Protein AF-A0A9E4EZV9-F1 (afdb_monomer_lite)

Secondary structure (DSSP, 8-state):
-TTS---EEEEEEETTEEEEEEE-HHHHH-GGG-SS--EEEEE-TTTS--EEEEPPP--HHHHHHHHHHHHHHHT---SS-HHHHHHHHHHHHHHHHHHHHTS---GGGG-

Foldseek 3Di:
DVPDPDWDWDWDDDPQWIKIFTDDPCCVPPQPPDPDAGWIWTGRPPRDDIDIDGDDDDDVVVVQVVQVVVCVVVVHDGPCDPVNVQLVVLVVVQVVVCVVVVHHDDSVVRD

Structure (mmCIF, N/CA/C/O backbone):
data_AF-A0A9E4EZV9-F1
#
_entry.id   AF-A0A9E4EZV9-F1
#
loop_
_atom_site.group_PDB
_atom_site.id
_atom_site.type_symbol
_atom_site.label_atom_id
_atom_site.label_alt_id
_atom_site.label_comp_id
_atom_site.label_asym_id
_atom_site.label_entity_id
_atom_site.label_seq_id
_atom_site.pdbx_PDB_ins_code
_atom_site.Cartn_x
_atom_site.Cartn_y
_atom_site.Cartn_z
_atom_site.occupancy
_atom_site.B_iso_or_equiv
_atom_site.auth_seq_id
_atom_site.auth_comp_id
_atom_site.auth_asym_id
_atom_site.auth_atom_id
_atom_site.pdbx_PDB_model_num
ATOM 1 N N . GLY A 1 1 ? -4.877 13.340 5.809 1.00 77.75 1 GLY A N 1
ATOM 2 C CA . GLY A 1 1 ? -6.201 13.895 5.450 1.00 77.75 1 GLY A CA 1
ATOM 3 C C .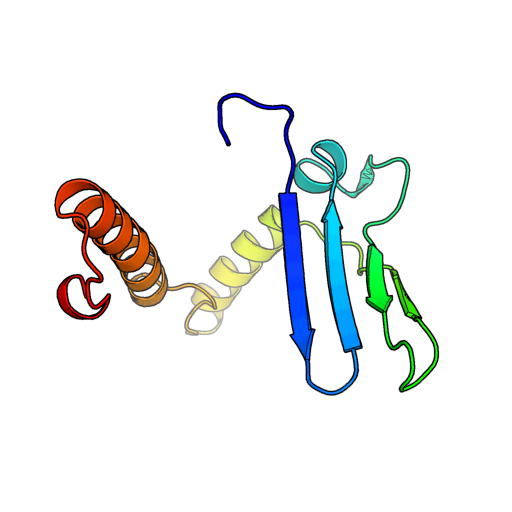 GLY A 1 1 ? -6.021 15.076 4.516 1.00 77.75 1 GLY A C 1
ATOM 4 O O . GLY A 1 1 ? -4.916 15.587 4.430 1.00 77.75 1 GLY A O 1
ATOM 5 N N . TRP A 1 2 ? -7.066 15.524 3.819 1.00 91.56 2 TRP A N 1
ATOM 6 C CA . TRP A 1 2 ? -6.946 16.644 2.864 1.00 91.56 2 TRP A CA 1
ATOM 7 C C . TRP A 1 2 ? -6.706 18.020 3.516 1.00 91.56 2 TRP A C 1
ATOM 9 O O . TRP A 1 2 ? -6.353 18.964 2.821 1.00 91.56 2 TRP A O 1
ATOM 19 N N . ALA A 1 3 ? -6.864 18.137 4.838 1.00 95.06 3 ALA A N 1
ATOM 20 C CA . ALA A 1 3 ? -6.709 19.385 5.593 1.00 95.06 3 ALA A CA 1
ATOM 21 C C . ALA A 1 3 ? -5.393 19.478 6.398 1.00 95.06 3 ALA A C 1
ATOM 23 O O . ALA A 1 3 ? -5.286 20.288 7.315 1.00 95.06 3 ALA A O 1
ATOM 24 N N . CYS A 1 4 ? -4.400 18.634 6.109 1.00 92.25 4 CYS A N 1
ATOM 25 C CA . CYS A 1 4 ? -3.109 18.631 6.800 1.00 92.25 4 CYS A CA 1
ATOM 26 C C . CYS A 1 4 ? -1.950 18.489 5.800 1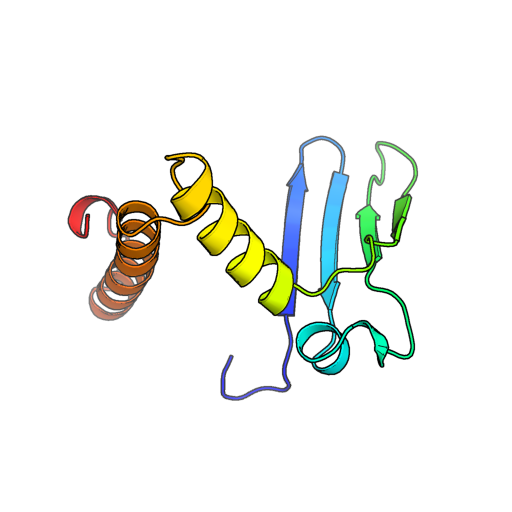.00 92.25 4 CYS A C 1
ATOM 28 O O . CYS A 1 4 ? -2.193 18.114 4.649 1.00 92.25 4 CYS A O 1
ATOM 30 N N . PRO A 1 5 ? -0.694 18.752 6.215 1.00 91.81 5 PRO A N 1
ATOM 31 C CA . PRO A 1 5 ? 0.470 18.439 5.396 1.00 91.81 5 PRO A CA 1
ATOM 32 C C . PRO A 1 5 ? 0.438 16.995 4.890 1.00 91.81 5 PRO A C 1
ATOM 34 O O . PRO A 1 5 ? -0.101 16.096 5.544 1.00 91.81 5 PRO A O 1
ATOM 37 N N . TRP A 1 6 ? 1.004 16.793 3.703 1.00 88.06 6 TRP A N 1
ATOM 38 C CA . TRP A 1 6 ? 1.015 15.492 3.052 1.00 88.06 6 TRP A CA 1
ATOM 39 C C . TRP A 1 6 ? 1.809 14.484 3.889 1.00 88.06 6 TRP A C 1
ATOM 41 O O . TRP A 1 6 ? 2.913 14.772 4.349 1.00 88.06 6 TRP A O 1
ATOM 51 N N . ALA A 1 7 ? 1.239 13.296 4.056 1.00 90.62 7 ALA A N 1
ATOM 52 C CA . ALA A 1 7 ? 1.888 12.166 4.693 1.00 90.62 7 ALA A CA 1
ATOM 53 C C . ALA A 1 7 ? 1.383 10.884 4.035 1.00 90.62 7 ALA A C 1
ATOM 55 O O . ALA A 1 7 ? 0.172 10.706 3.879 1.00 90.62 7 ALA A O 1
ATOM 56 N N . PHE A 1 8 ? 2.304 9.989 3.690 1.00 93.25 8 PHE A N 1
ATOM 57 C CA . PHE A 1 8 ? 1.983 8.621 3.317 1.00 93.25 8 PHE A CA 1
ATOM 58 C C . PHE A 1 8 ? 2.746 7.678 4.225 1.00 93.25 8 PHE A C 1
ATOM 60 O O . PHE A 1 8 ? 3.966 7.790 4.394 1.00 93.25 8 PHE A O 1
ATOM 67 N N . HIS A 1 9 ? 2.011 6.757 4.834 1.00 95.25 9 HIS A N 1
ATOM 68 C CA . HIS A 1 9 ? 2.596 5.884 5.813 1.00 95.25 9 HIS A CA 1
ATOM 69 C C . HIS A 1 9 ? 1.825 4.593 6.040 1.00 95.25 9 HIS A C 1
ATOM 71 O O . HIS A 1 9 ? 0.598 4.590 6.049 1.00 95.25 9 HIS A O 1
ATOM 77 N N . MET A 1 10 ? 2.552 3.514 6.319 1.00 97.00 10 MET A N 1
ATOM 78 C CA . MET A 1 10 ? 1.982 2.225 6.705 1.00 97.00 10 MET A CA 1
ATOM 79 C C . MET A 1 10 ? 2.747 1.659 7.900 1.00 97.00 10 MET A C 1
ATOM 81 O O . MET A 1 10 ? 3.965 1.809 7.993 1.00 97.00 10 MET A O 1
ATOM 85 N N . ASN A 1 11 ? 2.022 1.046 8.832 1.00 97.31 11 ASN A N 1
ATOM 86 C CA . ASN A 1 11 ? 2.589 0.297 9.948 1.00 97.31 11 ASN A CA 1
ATOM 87 C C . ASN A 1 11 ? 2.031 -1.124 9.895 1.00 97.31 11 ASN A C 1
ATOM 89 O O . ASN A 1 11 ? 0.815 -1.289 9.808 1.00 97.31 11 ASN A O 1
ATOM 93 N N . VAL A 1 12 ? 2.894 -2.130 9.988 1.00 97.56 12 VAL A N 1
ATOM 94 C CA . VAL A 1 12 ? 2.486 -3.537 10.067 1.00 97.56 12 VAL A CA 1
ATOM 95 C C . VAL A 1 12 ? 2.943 -4.090 11.407 1.00 97.56 12 VAL A C 1
ATOM 97 O O . VAL A 1 12 ? 4.140 -4.194 11.660 1.00 97.56 12 VAL A O 1
ATOM 100 N N . HIS A 1 13 ? 1.985 -4.429 12.269 1.00 96.25 13 HIS A N 1
ATOM 101 C CA . HIS A 1 13 ? 2.247 -4.984 13.594 1.00 96.25 13 HIS A CA 1
ATOM 102 C C . HIS A 1 13 ? 2.260 -6.512 13.519 1.00 96.25 13 HIS A C 1
ATOM 104 O O . HIS A 1 13 ? 1.225 -7.139 13.293 1.00 96.25 13 HIS A O 1
ATOM 110 N N . GLY A 1 14 ? 3.439 -7.104 13.690 1.00 94.94 14 GLY A N 1
ATOM 111 C CA . GLY A 1 14 ? 3.629 -8.547 13.770 1.00 94.94 14 GLY A CA 1
ATOM 112 C C . GLY A 1 14 ? 3.860 -9.018 15.204 1.00 94.94 14 GLY A C 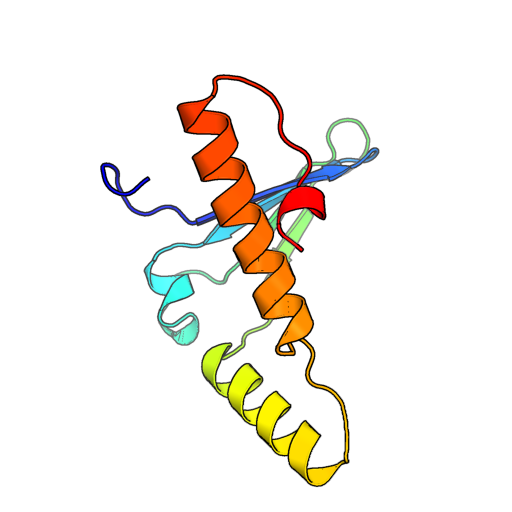1
ATOM 113 O O . GLY A 1 14 ? 4.055 -8.234 16.128 1.00 94.94 14 GLY A O 1
ATOM 114 N N . THR A 1 15 ? 3.906 -10.335 15.394 1.00 94.75 15 THR A N 1
ATOM 115 C CA . THR A 1 15 ? 4.180 -10.950 16.706 1.00 94.75 15 THR A CA 1
ATOM 116 C C . THR A 1 15 ? 5.633 -10.810 17.168 1.00 94.75 15 THR A C 1
ATOM 118 O O . THR A 1 15 ? 5.938 -11.132 18.311 1.00 94.75 15 THR A O 1
ATOM 121 N N . LYS A 1 16 ? 6.536 -10.370 16.282 1.00 94.19 16 LYS A N 1
ATOM 122 C CA . LYS A 1 16 ? 7.987 -10.270 16.523 1.00 94.19 16 LYS A CA 1
ATOM 123 C C . LYS A 1 16 ? 8.570 -8.884 16.229 1.00 94.19 16 LYS A C 1
ATOM 125 O O . LYS A 1 16 ? 9.786 -8.753 16.139 1.00 94.19 16 LYS A O 1
ATOM 130 N N . GLY A 1 17 ? 7.721 -7.888 15.998 1.00 95.31 17 GLY A N 1
ATOM 131 C CA . GLY A 1 17 ? 8.157 -6.540 15.651 1.00 95.31 17 GLY A CA 1
ATOM 132 C C . GLY A 1 17 ? 7.129 -5.764 14.837 1.00 95.31 17 GL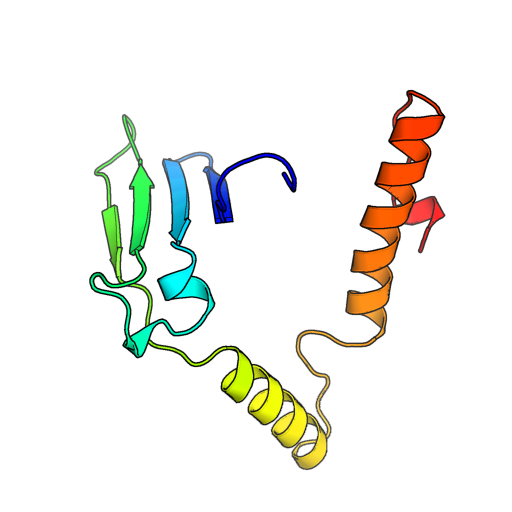Y A C 1
ATOM 133 O O . GLY A 1 17 ? 6.093 -6.304 14.436 1.00 95.31 17 GLY A O 1
ATOM 134 N N . VAL A 1 18 ? 7.438 -4.498 14.581 1.00 97.56 18 VAL A N 1
ATOM 135 C CA . VAL A 1 18 ? 6.600 -3.562 13.833 1.00 97.56 18 VAL A CA 1
ATOM 136 C C . VAL A 1 18 ? 7.382 -3.010 12.649 1.00 97.56 18 VAL A C 1
ATOM 138 O O . VAL A 1 18 ? 8.454 -2.434 12.806 1.00 97.56 18 VAL A O 1
ATOM 141 N N . ALA A 1 19 ? 6.840 -3.177 11.444 1.00 97.69 19 ALA A N 1
ATOM 142 C CA . ALA A 1 19 ? 7.404 -2.581 10.242 1.00 97.69 19 ALA A CA 1
ATOM 143 C C . ALA A 1 19 ? 6.781 -1.201 9.998 1.00 97.69 19 ALA A C 1
ATOM 145 O O . ALA A 1 19 ? 5.560 -1.070 9.892 1.00 97.69 19 ALA A O 1
ATOM 146 N N . HIS A 1 20 ? 7.620 -0.180 9.887 1.00 97.56 20 HIS A N 1
ATOM 147 C CA . HIS A 1 20 ? 7.271 1.208 9.641 1.00 97.56 20 HIS A CA 1
ATOM 148 C C . HIS A 1 20 ? 7.731 1.618 8.243 1.00 97.56 20 HIS A C 1
ATOM 150 O O . HIS A 1 20 ? 8.924 1.762 7.971 1.00 97.56 20 HIS A O 1
ATOM 156 N N . PHE A 1 21 ? 6.760 1.856 7.366 1.00 96.75 21 PHE A N 1
ATOM 157 C CA . PHE A 1 21 ? 6.980 2.419 6.042 1.00 96.75 21 PHE A CA 1
ATOM 158 C C . PHE A 1 21 ? 6.517 3.875 6.023 1.00 96.75 21 PHE A C 1
ATOM 160 O O . PHE A 1 21 ? 5.385 4.194 6.413 1.00 96.75 21 PHE A O 1
ATOM 167 N N . ARG A 1 22 ? 7.405 4.774 5.609 1.00 95.00 22 ARG A N 1
ATOM 168 C CA . ARG A 1 22 ? 7.172 6.217 5.513 1.00 95.00 22 ARG A CA 1
ATOM 169 C C . ARG A 1 22 ? 7.855 6.706 4.247 1.00 95.00 22 ARG A C 1
ATOM 171 O O . ARG A 1 22 ? 9.017 6.389 4.026 1.00 95.00 22 ARG A O 1
ATOM 178 N N . ILE A 1 23 ? 7.149 7.493 3.450 1.00 93.00 23 ILE A N 1
ATOM 179 C CA . ILE A 1 23 ? 7.736 8.175 2.295 1.00 93.00 23 ILE A CA 1
ATOM 180 C C . ILE A 1 23 ? 7.340 9.641 2.320 1.00 93.00 23 ILE A C 1
ATOM 182 O O . ILE A 1 23 ? 6.346 10.005 2.946 1.00 93.00 23 ILE A O 1
ATOM 186 N N . THR A 1 24 ? 8.129 10.474 1.650 1.00 90.94 24 THR A N 1
ATOM 187 C CA . THR A 1 24 ? 7.868 11.895 1.399 1.00 90.94 24 THR A CA 1
ATOM 188 C C . THR A 1 24 ? 7.118 12.095 0.080 1.00 90.94 24 THR A C 1
ATOM 190 O O . THR A 1 24 ? 7.083 11.213 -0.778 1.00 90.94 24 THR A O 1
ATOM 193 N N . GLY A 1 25 ? 6.537 13.283 -0.125 1.00 89.44 25 GLY A N 1
ATOM 194 C CA . GLY A 1 25 ? 5.831 13.588 -1.374 1.00 89.44 25 GLY A CA 1
ATOM 195 C C . GLY A 1 25 ? 6.765 13.576 -2.588 1.00 89.44 25 GLY A C 1
ATOM 196 O O . GLY A 1 25 ? 6.333 13.244 -3.689 1.00 89.44 25 GLY A O 1
ATOM 197 N N . GLN A 1 26 ? 8.050 13.890 -2.379 1.00 89.50 26 GLN A N 1
ATOM 198 C CA . GLN A 1 26 ? 9.086 13.760 -3.402 1.00 89.50 26 GLN A CA 1
ATOM 199 C C . GLN A 1 26 ? 9.338 12.287 -3.741 1.00 89.50 26 GLN A C 1
ATOM 201 O O . GLN A 1 26 ? 9.298 11.937 -4.913 1.00 89.50 26 GLN A O 1
ATOM 206 N N . GLN A 1 27 ? 9.513 11.430 -2.729 1.00 90.62 27 GLN A N 1
ATOM 207 C CA . GLN A 1 27 ? 9.692 9.984 -2.919 1.00 90.62 27 GLN A CA 1
ATOM 208 C C . GLN A 1 27 ? 8.488 9.325 -3.602 1.00 90.62 27 GLN A C 1
ATOM 210 O O . GLN A 1 27 ? 8.674 8.402 -4.378 1.00 90.62 27 GLN A O 1
ATOM 215 N N . TRP A 1 28 ? 7.264 9.806 -3.366 1.00 88.50 28 TRP A N 1
ATOM 216 C CA . TRP A 1 28 ? 6.082 9.323 -4.089 1.00 88.50 28 TRP A CA 1
ATOM 217 C C . TRP A 1 28 ? 6.087 9.718 -5.572 1.00 88.50 28 TRP A C 1
ATOM 219 O O . TRP A 1 28 ? 5.726 8.920 -6.430 1.00 88.50 28 TRP A O 1
ATOM 229 N N . ARG A 1 29 ? 6.442 10.971 -5.880 1.00 88.00 29 ARG A N 1
ATOM 230 C CA . ARG A 1 29 ? 6.352 11.51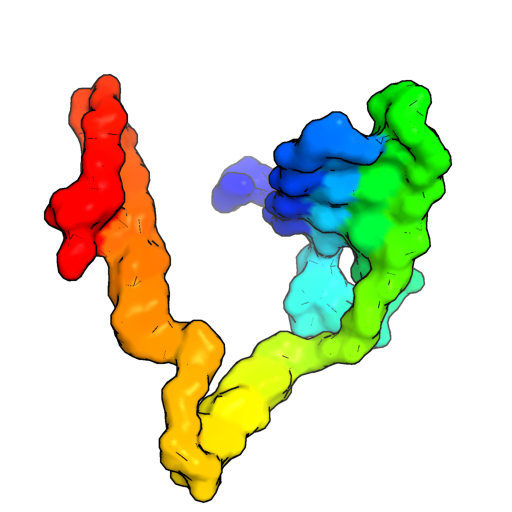5 -7.246 1.00 88.00 29 ARG A CA 1
ATOM 231 C C . ARG A 1 29 ? 7.490 11.056 -8.145 1.00 88.00 29 ARG A C 1
ATOM 233 O O . ARG A 1 29 ? 7.259 10.787 -9.315 1.00 88.00 29 ARG A O 1
ATOM 240 N N . ASP A 1 30 ? 8.707 11.085 -7.618 1.00 88.12 30 ASP A N 1
ATOM 241 C CA . ASP A 1 30 ? 9.927 10.753 -8.344 1.00 88.12 30 ASP A CA 1
ATOM 242 C C . ASP A 1 30 ? 10.998 10.321 -7.325 1.00 88.12 30 ASP A C 1
ATOM 244 O O . ASP A 1 30 ? 11.731 11.178 -6.801 1.00 88.12 30 ASP A O 1
ATOM 248 N N . PRO A 1 31 ? 11.061 9.009 -7.007 1.00 86.56 31 PRO A N 1
ATOM 249 C CA . PRO A 1 31 ? 12.041 8.451 -6.080 1.00 86.56 31 PRO A CA 1
ATOM 250 C C . PRO A 1 31 ? 13.486 8.787 -6.462 1.00 86.56 31 PRO A C 1
ATOM 252 O O . PRO A 1 31 ? 14.299 9.036 -5.577 1.00 86.56 31 PRO A O 1
ATOM 255 N N . SER A 1 32 ? 13.794 8.879 -7.764 1.00 85.06 32 SER A N 1
ATOM 256 C CA . SER A 1 32 ? 15.155 9.132 -8.268 1.00 85.06 32 SER A CA 1
ATOM 257 C C . SER A 1 32 ? 15.694 10.524 -7.913 1.00 85.06 32 SER A C 1
ATOM 259 O O . SER A 1 32 ? 16.901 10.752 -7.903 1.00 85.06 32 SER A O 1
ATOM 261 N N . LYS A 1 33 ? 14.797 11.469 -7.603 1.00 88.38 33 LYS A N 1
ATOM 262 C CA . LYS A 1 33 ? 15.133 12.838 -7.181 1.00 88.38 33 LYS A CA 1
ATOM 263 C C . LYS A 1 33 ? 15.003 13.050 -5.674 1.00 88.38 33 LYS A C 1
ATOM 265 O O . LYS A 1 33 ? 15.125 14.184 -5.205 1.00 88.38 33 LYS A O 1
ATOM 270 N N . ALA A 1 34 ? 14.697 12.005 -4.910 1.00 87.31 34 ALA A N 1
ATOM 271 C CA . ALA A 1 34 ? 14.643 12.114 -3.464 1.00 87.31 34 ALA A CA 1
ATOM 272 C C . ALA A 1 34 ? 16.060 12.299 -2.887 1.00 87.31 34 ALA A C 1
ATOM 274 O O . ALA A 1 34 ? 16.996 11.648 -3.345 1.00 87.31 34 ALA A O 1
ATOM 275 N N . PRO A 1 35 ? 16.240 13.163 -1.871 1.00 88.19 35 PRO A N 1
ATOM 276 C CA . PRO A 1 35 ? 17.542 13.346 -1.226 1.00 88.19 35 PRO A CA 1
ATOM 277 C C . PRO A 1 35 ? 17.986 12.106 -0.437 1.00 88.19 35 PRO A C 1
ATOM 279 O O . PRO A 1 35 ? 19.175 11.923 -0.195 1.00 88.19 35 PRO A O 1
ATOM 282 N N . GLU A 1 36 ? 17.028 11.272 -0.029 1.00 89.69 36 GLU A N 1
ATOM 283 C CA . GLU A 1 36 ? 17.252 10.049 0.731 1.00 89.69 36 GLU A CA 1
ATOM 284 C C . GLU A 1 36 ? 16.487 8.885 0.087 1.00 89.69 36 GLU A C 1
ATOM 286 O O . GLU A 1 36 ? 15.360 9.087 -0.396 1.00 89.69 36 GLU A O 1
ATOM 291 N N . PRO A 1 37 ? 17.058 7.665 0.105 1.00 89.12 37 PRO A N 1
ATOM 292 C CA . PRO A 1 37 ? 16.376 6.480 -0.392 1.00 89.12 37 PRO A CA 1
ATOM 293 C C . PRO A 1 37 ? 15.125 6.180 0.439 1.00 89.12 37 PRO A C 1
ATOM 295 O O . PRO A 1 37 ? 15.001 6.572 1.603 1.00 89.12 37 PRO A O 1
ATOM 298 N N . ILE A 1 38 ? 14.181 5.464 -0.166 1.00 92.88 38 ILE A N 1
ATOM 299 C CA . ILE A 1 38 ? 13.018 4.949 0.556 1.00 92.88 38 ILE A CA 1
ATOM 300 C C . ILE A 1 38 ? 13.494 3.829 1.484 1.00 92.88 38 ILE A C 1
ATOM 302 O O . ILE A 1 38 ? 14.199 2.921 1.049 1.00 92.88 38 ILE A O 1
ATOM 306 N N . ARG A 1 39 ? 13.086 3.875 2.755 1.00 95.19 39 ARG A N 1
ATOM 307 C CA . ARG A 1 39 ? 13.500 2.907 3.777 1.00 95.19 39 ARG A CA 1
ATOM 308 C C . ARG A 1 39 ? 12.315 2.248 4.460 1.00 95.19 39 ARG A C 1
ATOM 310 O O . ARG A 1 39 ? 11.313 2.895 4.767 1.00 95.19 39 ARG A O 1
ATOM 317 N N . LEU A 1 40 ? 12.471 0.962 4.751 1.00 96.75 40 LEU A N 1
ATOM 318 C CA . LEU A 1 40 ? 11.608 0.206 5.645 1.00 96.75 40 LEU A CA 1
ATOM 319 C C . LEU A 1 40 ? 12.321 0.030 6.985 1.00 96.75 40 LEU A C 1
ATOM 321 O O . LEU A 1 40 ? 13.350 -0.640 7.062 1.00 96.75 40 LEU A O 1
ATOM 325 N N . HIS A 1 41 ? 11.761 0.613 8.038 1.00 97.25 41 HIS A N 1
ATOM 326 C CA . HIS A 1 41 ? 12.256 0.433 9.399 1.00 97.25 41 HIS A CA 1
ATOM 327 C C . HIS A 1 41 ? 11.494 -0.712 10.059 1.00 97.25 41 HIS A C 1
ATOM 329 O O . HIS A 1 41 ? 10.273 -0.767 9.961 1.00 97.25 41 HIS A O 1
ATOM 335 N N . VAL A 1 42 ? 12.183 -1.627 10.728 1.00 97.88 42 VAL A N 1
ATOM 336 C CA . VAL A 1 42 ? 11.573 -2.736 11.462 1.00 97.88 42 VAL A CA 1
ATOM 337 C C . VAL A 1 42 ? 12.065 -2.677 12.896 1.00 97.88 42 VAL A C 1
ATOM 339 O O . VAL A 1 42 ? 13.219 -3.006 13.151 1.00 97.88 42 VAL A O 1
ATOM 342 N N . ASP A 1 43 ? 11.178 -2.264 13.795 1.00 97.31 43 ASP A N 1
ATOM 343 C CA . ASP A 1 43 ? 11.394 -2.269 15.242 1.00 97.31 43 ASP A CA 1
ATOM 344 C C . ASP A 1 43 ? 11.126 -3.680 15.776 1.00 97.31 43 ASP A C 1
ATOM 346 O O . ASP A 1 43 ? 10.097 -4.285 15.443 1.00 97.31 43 ASP A O 1
ATOM 350 N N . ARG A 1 44 ? 12.058 -4.235 16.552 1.00 95.62 44 ARG A N 1
ATOM 351 C CA . ARG A 1 44 ? 11.918 -5.568 17.156 1.00 95.62 44 ARG A CA 1
ATOM 352 C C . ARG A 1 44 ? 12.072 -5.573 18.672 1.00 95.62 44 ARG A C 1
ATOM 354 O O . ARG A 1 44 ? 12.109 -6.667 19.232 1.00 95.62 44 ARG A O 1
ATOM 361 N N . ASP A 1 45 ? 12.126 -4.431 19.349 1.00 87.50 45 ASP A N 1
ATOM 362 C CA . ASP A 1 45 ? 12.261 -4.381 20.811 1.00 87.50 45 ASP A CA 1
ATOM 363 C C . ASP A 1 45 ? 11.061 -5.067 21.510 1.00 87.50 45 ASP A C 1
ATOM 365 O O . ASP A 1 45 ? 9.908 -4.840 21.122 1.00 87.50 45 ASP A O 1
ATOM 369 N N . PRO A 1 46 ? 11.253 -5.945 22.523 1.00 87.50 46 PRO A N 1
ATOM 370 C CA . PRO A 1 46 ? 12.502 -6.488 23.094 1.00 87.50 46 PRO A CA 1
ATOM 371 C C . PRO A 1 46 ? 12.937 -7.846 22.521 1.00 87.50 46 PRO A C 1
ATOM 373 O O . PRO A 1 46 ? 13.740 -8.565 23.114 1.00 87.50 46 PRO A O 1
ATOM 376 N N . LEU A 1 47 ? 12.355 -8.261 21.401 1.00 87.19 47 LEU A N 1
ATOM 377 C CA . LEU A 1 47 ? 12.492 -9.594 20.814 1.00 87.19 47 LEU A CA 1
ATOM 378 C C . LEU A 1 47 ? 13.684 -9.737 19.857 1.00 87.19 47 LEU A C 1
ATOM 380 O O . LEU A 1 47 ? 13.994 -10.857 19.445 1.00 87.19 47 LEU A O 1
ATOM 384 N N . GLY A 1 48 ? 14.347 -8.642 19.490 1.00 90.50 48 GLY A N 1
ATOM 385 C CA . GLY A 1 48 ? 15.524 -8.667 18.632 1.00 90.50 48 GLY A CA 1
ATOM 386 C C . GLY A 1 48 ? 16.045 -7.278 18.288 1.00 90.50 48 GLY A C 1
ATOM 387 O O . GLY A 1 48 ? 15.614 -6.282 18.856 1.00 90.50 48 GLY A O 1
ATOM 388 N N . GLU A 1 49 ? 16.978 -7.238 17.340 1.00 93.38 49 GLU A N 1
ATOM 389 C CA . GLU A 1 49 ? 17.569 -5.996 16.849 1.00 93.38 49 GLU A CA 1
ATOM 390 C C . GLU A 1 49 ? 16.698 -5.343 15.771 1.00 93.38 49 GLU A C 1
ATOM 392 O O . GLU A 1 49 ? 16.151 -6.010 14.871 1.00 93.38 49 GLU A O 1
ATOM 397 N N . ASP A 1 50 ? 16.623 -4.019 15.853 1.00 95.50 50 ASP A N 1
ATOM 398 C CA . ASP A 1 50 ? 16.015 -3.184 14.832 1.00 95.50 50 ASP A CA 1
ATOM 399 C C . ASP A 1 50 ? 16.760 -3.332 13.508 1.00 95.50 50 ASP A C 1
ATOM 401 O O . ASP A 1 50 ? 17.984 -3.471 13.455 1.00 95.50 50 ASP A O 1
ATOM 405 N N . ALA A 1 51 ? 16.013 -3.286 12.412 1.00 95.62 51 ALA A N 1
ATOM 406 C CA . ALA A 1 51 ? 16.580 -3.330 11.075 1.00 95.62 51 ALA A CA 1
ATOM 407 C C . ALA A 1 51 ? 16.065 -2.179 10.221 1.00 95.62 51 ALA A C 1
ATOM 409 O O . ALA A 1 51 ? 14.922 -1.742 10.340 1.00 95.62 51 ALA A O 1
ATOM 410 N N . VAL A 1 52 ? 16.919 -1.722 9.313 1.00 97.06 52 VAL A N 1
ATOM 411 C CA . VAL A 1 52 ? 16.571 -0.745 8.287 1.00 97.06 52 VAL A CA 1
ATOM 412 C C . VAL A 1 52 ? 16.925 -1.357 6.944 1.00 97.06 52 VAL A C 1
ATOM 414 O O . VAL A 1 52 ? 18.061 -1.782 6.739 1.00 97.06 52 VAL A O 1
ATOM 417 N N . TYR A 1 53 ? 15.946 -1.422 6.050 1.00 95.44 53 TYR A N 1
ATOM 418 C CA . TYR A 1 53 ? 16.118 -1.936 4.698 1.00 95.44 53 TYR A CA 1
ATOM 419 C C . TYR A 1 53 ? 15.932 -0.790 3.710 1.00 95.44 53 TYR A C 1
ATOM 421 O O . TYR A 1 53 ? 14.887 -0.136 3.721 1.00 95.44 53 TYR A O 1
ATOM 429 N N . ASP A 1 54 ? 16.932 -0.548 2.865 1.00 93.38 54 ASP A N 1
ATOM 430 C CA . ASP A 1 54 ? 16.753 0.319 1.703 1.00 93.38 54 ASP A CA 1
ATOM 431 C C . ASP A 1 54 ? 15.861 -0.417 0.694 1.00 93.38 54 ASP A C 1
ATOM 433 O O . ASP A 1 54 ? 16.093 -1.584 0.362 1.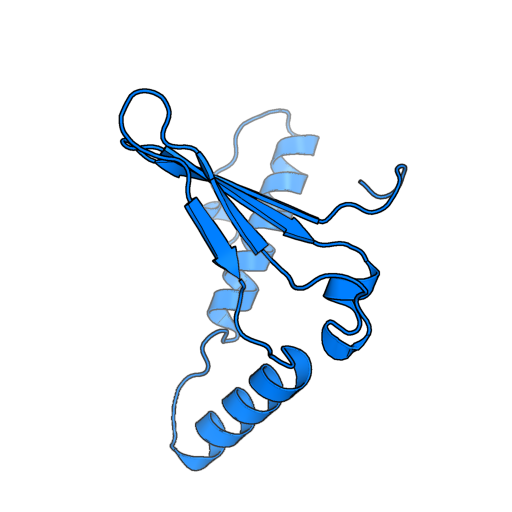00 93.38 54 ASP A O 1
ATOM 437 N N . MET A 1 55 ? 14.800 0.250 0.247 1.00 90.38 55 MET A N 1
ATOM 438 C CA . MET A 1 55 ? 13.913 -0.297 -0.769 1.00 90.38 55 MET A CA 1
ATOM 439 C C . MET A 1 55 ? 14.599 -0.229 -2.135 1.00 90.38 55 MET A C 1
ATOM 441 O O . MET A 1 55 ? 15.321 0.736 -2.402 1.00 90.38 55 MET A O 1
ATOM 445 N N . PRO A 1 56 ? 14.373 -1.224 -3.008 1.00 86.94 56 PRO A N 1
ATOM 446 C CA . PRO A 1 56 ? 14.904 -1.179 -4.360 1.00 86.94 56 PRO A CA 1
ATOM 447 C C . PRO A 1 56 ? 14.396 0.064 -5.094 1.00 86.94 56 PRO A C 1
ATOM 449 O O . PRO A 1 56 ? 13.259 0.504 -4.897 1.00 86.94 56 PRO A O 1
ATOM 452 N N . GLU A 1 57 ? 15.251 0.621 -5.948 1.00 82.06 57 GLU A N 1
ATOM 453 C CA . GLU A 1 57 ? 14.827 1.644 -6.897 1.00 82.06 57 GLU A CA 1
ATOM 454 C C . GLU A 1 57 ? 13.790 1.047 -7.855 1.00 82.06 57 GLU A C 1
ATOM 456 O O . GLU A 1 57 ? 13.933 -0.089 -8.309 1.00 82.06 57 GLU A O 1
ATOM 461 N N . GLY A 1 58 ? 12.747 1.816 -8.156 1.00 80.94 58 GLY A N 1
ATOM 462 C CA . GLY A 1 58 ? 11.667 1.394 -9.039 1.00 80.94 58 GLY A CA 1
ATOM 463 C C . GLY A 1 58 ? 10.878 2.587 -9.562 1.00 80.94 58 GLY A C 1
ATOM 464 O O . GLY A 1 58 ? 10.858 3.660 -8.947 1.00 80.94 58 GLY A O 1
ATOM 465 N N . ASP A 1 59 ? 10.239 2.397 -10.710 1.00 86.75 59 ASP A N 1
ATOM 466 C CA . ASP A 1 59 ? 9.363 3.373 -11.351 1.00 86.75 59 ASP A CA 1
ATOM 467 C C . ASP A 1 59 ? 7.967 2.756 -11.412 1.00 86.75 59 ASP A C 1
ATOM 469 O O . ASP A 1 59 ? 7.596 2.131 -12.399 1.00 86.75 59 ASP A O 1
ATOM 473 N N . MET A 1 60 ? 7.187 2.941 -10.341 1.00 87.56 60 MET A N 1
ATOM 474 C CA . MET A 1 60 ? 5.887 2.272 -10.176 1.00 87.56 60 MET A CA 1
ATOM 475 C C . MET A 1 60 ? 4.923 2.500 -11.352 1.00 87.56 60 MET A C 1
ATOM 477 O O . MET A 1 60 ? 4.044 1.680 -11.603 1.00 87.56 60 MET A O 1
ATOM 481 N N . PHE A 1 61 ? 5.057 3.626 -12.063 1.00 88.69 61 PHE A N 1
ATOM 482 C CA . PHE A 1 61 ? 4.214 3.936 -13.215 1.00 88.69 61 PHE A CA 1
ATOM 483 C C . PHE A 1 61 ? 4.644 3.147 -14.445 1.00 88.69 61 PHE A C 1
ATOM 485 O O . PHE A 1 61 ? 3.793 2.656 -15.185 1.00 88.69 61 PHE A O 1
ATOM 492 N N . ARG A 1 62 ? 5.956 3.028 -14.662 1.00 91.69 62 ARG A N 1
ATOM 493 C CA . ARG A 1 62 ? 6.503 2.171 -15.709 1.00 91.69 62 ARG A CA 1
ATOM 494 C C . ARG A 1 62 ? 6.204 0.709 -15.424 1.00 91.69 62 ARG A C 1
ATOM 496 O O . ARG A 1 62 ? 5.664 0.057 -16.307 1.00 91.69 62 ARG A O 1
ATOM 503 N N . ASP A 1 63 ? 6.468 0.249 -14.205 1.00 92.19 63 ASP A N 1
ATOM 504 C CA . ASP A 1 63 ? 6.271 -1.142 -13.797 1.00 92.19 63 ASP A CA 1
ATOM 505 C C . ASP A 1 63 ? 4.813 -1.578 -14.039 1.00 92.19 63 ASP A C 1
ATOM 507 O O . ASP A 1 63 ? 4.567 -2.639 -14.602 1.00 92.19 63 ASP A O 1
ATOM 511 N N . ALA A 1 64 ? 3.831 -0.718 -13.733 1.00 92.81 64 ALA A N 1
ATOM 512 C CA . ALA A 1 64 ? 2.416 -0.997 -14.000 1.00 92.81 64 ALA A CA 1
ATOM 513 C C . ALA A 1 64 ? 2.064 -1.069 -15.502 1.00 92.81 64 ALA A C 1
ATOM 515 O O . ALA A 1 64 ? 1.202 -1.850 -15.908 1.00 92.81 64 ALA A O 1
ATOM 516 N N . LEU A 1 65 ? 2.699 -0.246 -16.344 1.00 94.88 65 LEU A N 1
ATOM 517 C CA . LEU A 1 65 ? 2.494 -0.286 -17.798 1.00 94.88 65 LEU A CA 1
ATOM 518 C C . LEU A 1 65 ? 3.184 -1.495 -18.438 1.00 94.88 65 LEU A C 1
ATOM 520 O O . LEU A 1 65 ? 2.665 -2.052 -19.408 1.00 94.88 65 LEU A O 1
ATOM 524 N N . GLU A 1 66 ? 4.341 -1.884 -17.909 1.00 95.44 66 GLU A N 1
ATOM 525 C CA . GLU A 1 66 ? 5.069 -3.081 -18.319 1.00 95.44 66 GLU A CA 1
ATOM 526 C C . GLU A 1 66 ? 4.290 -4.347 -17.934 1.00 95.44 66 GLU A C 1
ATOM 528 O O . GLU A 1 66 ? 4.038 -5.158 -18.824 1.00 95.44 66 GLU A O 1
ATOM 533 N N . ASP A 1 67 ? 3.772 -4.449 -16.700 1.00 95.00 67 ASP A N 1
ATOM 534 C CA . ASP A 1 67 ? 2.898 -5.556 -16.266 1.00 95.00 67 ASP A CA 1
ATOM 535 C C . ASP A 1 67 ? 1.671 -5.701 -17.178 1.00 95.00 67 ASP A C 1
ATOM 537 O O . ASP A 1 67 ? 1.361 -6.790 -17.666 1.00 95.00 67 ASP A O 1
ATOM 541 N N . PHE A 1 68 ? 1.011 -4.585 -17.508 1.00 95.06 68 PHE A N 1
ATOM 542 C CA . PHE A 1 68 ? -0.109 -4.595 -18.447 1.00 95.06 68 PHE A CA 1
ATOM 543 C C . PHE A 1 68 ? 0.297 -5.119 -19.833 1.00 95.06 68 PHE A C 1
ATOM 545 O O . PHE A 1 68 ? -0.404 -5.944 -20.424 1.00 95.06 68 PHE A O 1
ATOM 552 N N . ALA A 1 69 ? 1.420 -4.639 -20.373 1.00 96.31 69 ALA A N 1
ATOM 553 C CA . ALA A 1 69 ? 1.890 -5.050 -21.688 1.00 96.31 69 ALA A CA 1
ATOM 554 C C . ALA A 1 69 ? 2.277 -6.537 -21.720 1.00 96.31 69 ALA A C 1
ATOM 556 O O . ALA A 1 69 ? 1.990 -7.220 -22.706 1.00 96.31 69 ALA A O 1
ATOM 557 N N . ASP A 1 70 ? 2.890 -7.043 -20.653 1.00 96.88 70 ASP A N 1
ATOM 558 C CA . ASP A 1 70 ? 3.277 -8.446 -20.529 1.00 96.88 70 ASP A CA 1
ATOM 559 C C . ASP A 1 70 ? 2.058 -9.351 -20.378 1.00 96.88 70 ASP A C 1
ATOM 561 O O . ASP A 1 70 ? 1.976 -10.372 -21.058 1.00 96.88 70 ASP A O 1
ATOM 565 N N . CYS A 1 71 ? 1.038 -8.930 -19.630 1.00 97.19 71 CYS A N 1
ATOM 566 C CA . CYS A 1 71 ? -0.237 -9.642 -19.560 1.00 97.19 71 CYS A CA 1
ATOM 567 C C . CYS A 1 71 ? -0.894 -9.822 -20.934 1.00 97.19 71 CYS A C 1
ATOM 569 O O . CYS A 1 71 ? -1.371 -10.911 -21.253 1.00 97.19 71 CYS A O 1
ATOM 571 N N . VAL A 1 72 ? -0.861 -8.787 -21.783 1.00 96.50 72 VAL A N 1
ATOM 572 C CA . VAL A 1 72 ? -1.380 -8.863 -23.160 1.00 96.50 72 VAL A CA 1
ATOM 573 C C . VAL A 1 72 ? -0.547 -9.806 -24.034 1.00 96.50 72 VAL A C 1
ATOM 575 O O . VAL A 1 72 ? -1.104 -10.518 -24.868 1.00 96.50 72 VAL A O 1
ATOM 578 N N . ARG A 1 73 ? 0.784 -9.810 -23.883 1.00 98.12 73 ARG A N 1
ATOM 579 C CA . ARG A 1 73 ? 1.683 -10.654 -24.691 1.00 98.12 73 ARG A CA 1
ATOM 580 C C . ARG A 1 73 ? 1.643 -12.122 -24.286 1.00 98.12 73 ARG A C 1
ATOM 582 O O . ARG A 1 73 ? 1.746 -12.987 -25.150 1.00 98.12 73 ARG A O 1
ATOM 589 N N . GLU A 1 74 ? 1.550 -12.381 -22.990 1.00 97.69 74 GLU A N 1
ATOM 590 C CA . GLU A 1 74 ? 1.689 -13.712 -22.398 1.00 97.69 74 GLU A CA 1
ATOM 591 C C . GLU A 1 74 ? 0.343 -14.379 -22.086 1.00 97.69 74 GLU A C 1
ATOM 593 O O . GLU A 1 74 ? 0.340 -15.508 -21.602 1.00 97.69 74 GLU A O 1
ATOM 598 N N . ASP A 1 75 ? -0.780 -13.707 -22.366 1.00 95.31 75 ASP A N 1
ATOM 599 C CA . ASP A 1 75 ? -2.133 -14.153 -22.000 1.00 95.31 75 ASP A CA 1
ATOM 600 C C . ASP A 1 75 ? -2.253 -14.435 -20.490 1.00 95.31 75 ASP A C 1
ATOM 602 O O . ASP A 1 75 ? -2.664 -15.506 -20.038 1.00 95.31 75 ASP A O 1
ATOM 606 N N . ARG A 1 76 ? -1.819 -13.456 -19.687 1.00 95.75 76 ARG A N 1
ATOM 607 C CA . ARG A 1 76 ? -1.812 -13.523 -18.219 1.00 95.75 76 ARG A CA 1
ATOM 608 C C . ARG A 1 76 ? -2.770 -12.511 -17.608 1.00 95.75 76 ARG A C 1
ATOM 610 O O . ARG A 1 76 ? -3.118 -11.501 -18.214 1.00 95.75 76 ARG A O 1
ATOM 617 N N . THR A 1 77 ? -3.171 -12.780 -16.370 1.00 93.62 77 THR A N 1
ATOM 618 C CA . THR A 1 77 ? -3.949 -11.841 -15.559 1.00 93.62 77 THR A CA 1
ATOM 619 C C . THR A 1 77 ? -3.008 -10.850 -14.865 1.00 93.62 77 THR A C 1
ATOM 621 O O . THR A 1 77 ? -2.046 -11.314 -14.244 1.00 93.62 77 THR A O 1
ATOM 624 N N . PRO A 1 78 ? -3.284 -9.532 -14.923 1.00 92.38 78 PRO A N 1
ATOM 625 C CA . PRO A 1 78 ? -2.499 -8.528 -14.205 1.00 92.38 78 PRO A CA 1
ATOM 626 C C . PRO A 1 78 ? -2.650 -8.676 -12.692 1.00 92.38 78 PRO A C 1
ATOM 628 O O . PRO A 1 78 ? -3.640 -9.234 -12.209 1.00 92.38 78 PRO A O 1
ATOM 631 N N . GLU A 1 79 ? -1.692 -8.132 -11.938 1.00 90.25 79 GLU A N 1
ATOM 632 C CA . GLU A 1 79 ? -1.733 -8.164 -10.468 1.00 90.25 79 GLU A CA 1
ATOM 633 C C . GLU A 1 79 ? -3.005 -7.493 -9.920 1.00 90.25 79 GLU A C 1
ATOM 635 O O . GLU A 1 79 ? -3.644 -7.997 -8.993 1.00 90.25 79 GLU A O 1
ATOM 640 N N . VAL A 1 80 ? -3.405 -6.378 -10.539 1.00 93.88 80 VAL A N 1
ATOM 641 C CA . VAL A 1 80 ? -4.632 -5.642 -10.217 1.00 93.88 80 VAL A CA 1
ATOM 642 C C . VAL A 1 80 ? -5.556 -5.642 -11.431 1.00 93.88 80 VAL A C 1
ATOM 644 O O . VAL A 1 80 ? -5.432 -4.818 -12.337 1.00 93.88 80 VAL A O 1
ATOM 647 N N . ASP A 1 81 ? -6.508 -6.573 -11.441 1.00 94.19 81 ASP A N 1
ATOM 648 C CA . ASP A 1 81 ? -7.559 -6.657 -12.454 1.00 94.19 81 ASP A CA 1
ATOM 649 C C . ASP A 1 81 ? -8.812 -5.835 -12.074 1.00 94.19 81 ASP A C 1
ATOM 651 O O . ASP A 1 81 ? -8.890 -5.180 -11.028 1.00 94.19 81 ASP A O 1
ATOM 655 N N . GLY A 1 82 ? -9.835 -5.873 -12.934 1.00 95.38 82 GLY A N 1
ATOM 656 C CA . GLY A 1 82 ? -11.099 -5.176 -12.684 1.00 95.38 82 GLY A CA 1
ATOM 657 C C . GLY A 1 82 ? -11.848 -5.673 -11.442 1.00 95.38 82 GLY A C 1
ATOM 658 O O . GLY A 1 82 ? -12.557 -4.891 -10.810 1.00 95.38 82 GLY A O 1
ATOM 659 N N . ARG A 1 83 ? -11.674 -6.942 -11.056 1.00 95.69 83 ARG A N 1
ATOM 660 C CA . ARG A 1 83 ? -12.298 -7.507 -9.855 1.00 95.69 83 ARG A CA 1
ATOM 661 C C . ARG A 1 83 ? -11.615 -6.965 -8.602 1.00 95.69 83 ARG A C 1
ATOM 663 O O . ARG A 1 83 ? -12.313 -6.485 -7.716 1.00 95.69 83 ARG A O 1
ATOM 670 N N . VAL A 1 84 ? -10.283 -6.963 -8.549 1.00 96.25 84 VAL A N 1
ATOM 671 C CA . VAL A 1 84 ? -9.520 -6.370 -7.434 1.00 96.25 84 VAL A CA 1
ATOM 672 C C . VAL A 1 84 ? -9.822 -4.871 -7.316 1.00 96.25 84 VAL A C 1
ATOM 674 O O . VAL A 1 84 ? -10.018 -4.354 -6.216 1.00 96.25 84 VAL A O 1
ATOM 677 N N . ALA A 1 85 ? -9.934 -4.159 -8.442 1.00 96.25 85 ALA A N 1
ATOM 678 C CA . ALA A 1 85 ? -10.325 -2.749 -8.442 1.00 96.25 85 ALA A CA 1
ATOM 679 C C . ALA A 1 85 ? -11.743 -2.522 -7.878 1.00 96.25 85 ALA A C 1
ATOM 681 O O . ALA A 1 85 ? -11.955 -1.578 -7.112 1.00 96.25 85 ALA A O 1
ATOM 682 N N . HIS A 1 86 ? -12.699 -3.392 -8.215 1.00 97.12 86 HIS A N 1
ATOM 683 C CA . HIS A 1 86 ? -14.061 -3.355 -7.669 1.00 97.12 86 HIS A CA 1
ATOM 684 C C . HIS A 1 86 ? -14.089 -3.664 -6.166 1.00 97.12 86 HIS A C 1
ATOM 686 O O . HIS A 1 86 ? -14.718 -2.934 -5.402 1.00 97.12 86 HIS A O 1
ATOM 692 N N . GLU A 1 87 ? -13.331 -4.666 -5.717 1.00 97.38 87 GLU A N 1
ATOM 693 C CA . GLU A 1 87 ? -13.165 -4.999 -4.294 1.00 97.38 87 GLU A CA 1
ATOM 694 C C . GLU A 1 87 ? -12.605 -3.810 -3.491 1.00 97.38 87 GLU A C 1
ATOM 696 O O . GLU A 1 87 ? -13.103 -3.491 -2.408 1.00 97.38 87 GLU A O 1
ATOM 701 N N . ASN A 1 88 ? -11.631 -3.082 -4.046 1.00 97.81 88 ASN A N 1
ATOM 702 C CA . ASN A 1 88 ? -11.097 -1.862 -3.432 1.00 97.81 88 ASN A CA 1
ATOM 703 C C . ASN A 1 88 ? -12.151 -0.746 -3.328 1.00 97.81 88 ASN A C 1
ATOM 705 O O . ASN A 1 88 ? -12.201 -0.025 -2.328 1.00 97.81 88 ASN A O 1
ATOM 709 N N . LEU A 1 89 ? -13.011 -0.599 -4.339 1.00 97.81 89 LEU A N 1
ATOM 710 C CA . LEU A 1 89 ? -14.089 0.389 -4.331 1.00 97.81 89 LEU A CA 1
ATOM 711 C C . LEU A 1 89 ? -15.181 0.041 -3.304 1.00 97.81 89 LEU A C 1
ATOM 713 O O . LEU A 1 89 ? -15.703 0.940 -2.638 1.00 97.81 89 LEU A O 1
ATOM 717 N N . ALA A 1 90 ? -15.481 -1.245 -3.111 1.00 98.25 90 ALA A N 1
ATOM 718 C CA . ALA A 1 90 ? -16.426 -1.711 -2.097 1.00 98.25 90 ALA A CA 1
ATOM 719 C C . ALA A 1 90 ? -16.025 -1.272 -0.679 1.00 98.25 90 ALA A C 1
ATOM 721 O O . ALA A 1 90 ? -16.878 -0.857 0.108 1.00 98.25 90 ALA A O 1
ATOM 722 N N . VAL A 1 91 ? -14.723 -1.266 -0.365 1.00 98.19 91 VAL A N 1
ATOM 723 C CA . VAL A 1 91 ? -14.209 -0.758 0.921 1.00 98.19 91 VAL A CA 1
ATOM 724 C C . VAL A 1 91 ? -14.545 0.725 1.113 1.00 98.19 91 VAL A C 1
ATOM 726 O O . VAL A 1 91 ? -14.946 1.129 2.207 1.00 98.19 91 VAL A O 1
ATOM 729 N N . VAL A 1 92 ? -14.431 1.539 0.058 1.00 97.94 92 VAL A N 1
ATOM 730 C CA . VAL A 1 92 ? -14.760 2.975 0.106 1.00 97.94 92 VAL A CA 1
ATOM 731 C C . VAL A 1 92 ? -16.250 3.182 0.378 1.00 97.94 92 VAL A C 1
ATOM 733 O O . VAL A 1 92 ? -16.606 3.966 1.259 1.00 97.94 92 VAL A O 1
ATOM 736 N N . TYR A 1 93 ? -17.121 2.456 -0.328 1.00 98.06 93 TYR A N 1
ATOM 737 C CA . TYR A 1 93 ? -18.567 2.551 -0.113 1.00 98.06 93 TYR A CA 1
ATOM 738 C C . TYR A 1 93 ? -18.993 2.065 1.274 1.00 98.06 93 TYR A C 1
ATOM 740 O O . TYR A 1 93 ? -19.808 2.719 1.926 1.00 98.06 93 TYR A O 1
ATOM 748 N N . ALA A 1 94 ? -18.410 0.969 1.762 1.00 98.25 94 ALA A N 1
ATOM 749 C CA . ALA A 1 94 ? -18.680 0.468 3.105 1.00 98.25 94 ALA A CA 1
ATOM 750 C C . ALA A 1 94 ? -18.267 1.486 4.185 1.00 98.25 94 ALA A C 1
ATOM 752 O O . ALA A 1 94 ? -19.003 1.691 5.152 1.00 98.25 94 ALA A O 1
ATOM 753 N N . ALA A 1 95 ? -17.130 2.171 4.010 1.00 98.00 95 ALA A N 1
ATOM 754 C CA . ALA A 1 95 ? -16.675 3.215 4.930 1.00 98.00 95 ALA A CA 1
ATOM 755 C C . ALA A 1 95 ? -17.601 4.447 4.928 1.00 98.00 95 ALA A C 1
ATOM 757 O O . ALA A 1 95 ? -17.952 4.957 5.993 1.00 98.00 95 ALA A O 1
ATOM 758 N N . ASP A 1 96 ? -18.040 4.899 3.751 1.00 97.94 96 ASP A N 1
ATOM 759 C CA . ASP A 1 96 ? -19.022 5.981 3.598 1.00 97.94 96 ASP A CA 1
ATOM 760 C C . ASP A 1 96 ? -20.370 5.628 4.257 1.00 97.94 96 ASP A C 1
ATOM 762 O O . ASP A 1 96 ? -20.922 6.405 5.043 1.00 97.94 96 ASP A O 1
ATOM 766 N N . ALA A 1 97 ? -20.872 4.414 4.020 1.00 98.19 97 ALA A N 1
ATOM 767 C CA . ALA A 1 97 ? -22.088 3.924 4.656 1.00 98.19 97 ALA A CA 1
ATOM 768 C C . ALA A 1 97 ? -21.948 3.832 6.180 1.00 98.19 97 ALA A C 1
ATOM 770 O O . ALA A 1 97 ? -22.817 4.319 6.906 1.00 98.19 97 ALA A O 1
ATOM 771 N N . SER A 1 98 ? -20.837 3.276 6.668 1.00 98.38 98 SER A N 1
ATOM 772 C CA . SER A 1 98 ? -20.532 3.195 8.098 1.00 98.38 98 SER A CA 1
ATOM 773 C C . SER A 1 98 ? -20.502 4.581 8.747 1.00 98.38 98 SER A C 1
ATOM 775 O O . SER A 1 98 ? -21.118 4.781 9.796 1.00 98.38 98 SER A O 1
ATOM 777 N N . SER A 1 99 ? -19.886 5.568 8.087 1.00 98.12 99 SER A N 1
ATOM 778 C CA . SER A 1 99 ? -19.840 6.947 8.577 1.00 98.12 99 SER A CA 1
ATOM 779 C C . SER A 1 99 ? -21.221 7.598 8.663 1.00 98.12 99 SER A C 1
ATOM 781 O O . SER A 1 99 ? -21.456 8.367 9.594 1.00 98.12 99 SER A O 1
ATOM 783 N N . ARG A 1 100 ? -22.132 7.325 7.719 1.00 98.06 100 ARG A N 1
ATOM 784 C CA . ARG A 1 100 ? -23.504 7.863 7.763 1.00 98.06 100 ARG A CA 1
ATOM 785 C C . ARG A 1 100 ? -24.384 7.180 8.803 1.00 98.06 100 ARG A C 1
ATOM 787 O O . ARG A 1 100 ? -25.209 7.841 9.425 1.00 98.06 100 ARG A O 1
ATOM 794 N N . LEU A 1 101 ? -24.250 5.863 8.943 1.00 97.56 101 LEU A N 1
ATOM 795 C CA . LEU A 1 101 ? -25.114 5.049 9.801 1.00 97.56 101 LEU A CA 1
ATOM 796 C C . LEU A 1 101 ? -24.632 5.004 11.256 1.00 97.56 101 LEU A C 1
ATOM 798 O O . LEU A 1 101 ? -25.406 4.647 12.139 1.00 97.56 101 LEU A O 1
ATOM 802 N N . GLY A 1 102 ? -23.367 5.346 11.514 1.00 97.94 102 GLY A N 1
ATOM 803 C CA . GLY A 1 102 ? -22.778 5.282 12.851 1.00 97.94 102 GLY A CA 1
ATOM 804 C C . GLY A 1 102 ? -22.611 3.853 13.375 1.00 97.94 102 GLY A C 1
ATOM 805 O O . GLY A 1 102 ? -22.623 3.644 14.585 1.00 97.94 102 GLY A O 1
ATOM 806 N N . GLN A 1 103 ? -22.477 2.868 12.482 1.00 97.38 103 GLN A N 1
ATOM 807 C CA . GLN A 1 103 ? -22.347 1.453 12.837 1.00 97.38 103 GLN A CA 1
ATOM 808 C C . GLN A 1 103 ? -21.335 0.731 11.949 1.00 97.38 103 GLN A C 1
ATOM 810 O O . GLN A 1 103 ? -20.983 1.200 10.865 1.00 97.38 103 GLN A O 1
ATOM 815 N N . THR A 1 104 ? -20.889 -0.438 12.402 1.00 97.38 104 THR A N 1
ATOM 816 C CA . THR A 1 104 ? -20.077 -1.350 11.593 1.00 97.38 104 THR A CA 1
ATOM 817 C C . THR A 1 104 ? -20.905 -1.917 10.442 1.00 97.38 104 THR A C 1
ATOM 819 O O . THR A 1 104 ? -22.058 -2.294 10.632 1.00 97.38 104 THR A O 1
ATOM 822 N N . VAL A 1 105 ? -20.300 -1.985 9.258 1.00 97.56 105 VAL A N 1
ATOM 823 C CA . VAL A 1 105 ? -20.911 -2.492 8.024 1.00 97.56 105 VAL A CA 1
ATOM 824 C C . VAL A 1 105 ? -19.988 -3.551 7.425 1.00 97.56 105 VAL A C 1
ATOM 826 O O . VAL A 1 105 ? -18.764 -3.395 7.472 1.00 97.56 105 VAL A O 1
ATOM 829 N N . ALA A 1 106 ? -20.548 -4.635 6.885 1.00 97.38 106 ALA A N 1
ATOM 830 C CA . ALA A 1 106 ? -19.756 -5.664 6.223 1.00 97.38 106 ALA A CA 1
ATOM 831 C C . ALA A 1 106 ? -19.384 -5.224 4.799 1.00 97.38 106 ALA A C 1
ATOM 833 O O . ALA A 1 106 ? -20.247 -4.853 4.010 1.00 97.38 106 ALA A O 1
ATOM 834 N N . VAL A 1 107 ? -18.099 -5.319 4.437 1.00 96.75 107 VAL A N 1
ATOM 835 C CA . VAL A 1 107 ? -17.626 -4.966 3.081 1.00 96.75 107 VAL A CA 1
ATOM 836 C C . VAL A 1 107 ? -18.319 -5.809 2.006 1.00 96.75 107 VAL A C 1
ATOM 838 O O . VAL A 1 107 ? -18.625 -5.300 0.935 1.00 96.75 107 VAL A O 1
ATOM 841 N N . GLY A 1 108 ? -18.639 -7.070 2.316 1.00 95.69 108 GLY A N 1
ATOM 842 C CA . GLY A 1 108 ? -19.337 -7.974 1.399 1.00 95.69 108 GLY A CA 1
ATOM 843 C C . GLY A 1 108 ? -20.746 -7.528 0.993 1.00 95.69 108 GLY A C 1
ATOM 844 O O . GLY A 1 108 ? -21.285 -8.086 0.050 1.00 95.69 108 GLY A O 1
ATOM 845 N N . GLU A 1 109 ? -21.335 -6.524 1.650 1.00 94.31 109 GLU A N 1
ATOM 846 C CA . GLU A 1 109 ? -22.595 -5.906 1.206 1.00 94.31 109 GLU A CA 1
ATOM 847 C C . GLU A 1 109 ? -22.416 -5.001 -0.033 1.00 94.31 109 GLU A C 1
ATOM 849 O O . GLU A 1 109 ? -23.406 -4.588 -0.633 1.00 94.31 109 GLU A O 1
ATOM 854 N N . TYR A 1 110 ? -21.168 -4.692 -0.415 1.00 93.44 110 TYR A N 1
ATOM 855 C CA . TYR A 1 110 ? -20.799 -3.782 -1.509 1.00 93.44 110 TYR A CA 1
ATOM 856 C C . TYR A 1 110 ? -19.961 -4.456 -2.612 1.00 93.44 110 TYR A C 1
ATOM 858 O O . TYR A 1 110 ? -19.461 -3.758 -3.495 1.00 93.44 110 TYR A O 1
ATOM 866 N N . LEU A 1 111 ? -19.793 -5.784 -2.548 1.00 89.75 111 LEU A N 1
ATOM 867 C CA . LEU A 1 111 ? -19.130 -6.609 -3.567 1.00 89.75 111 LEU A CA 1
ATOM 868 C C . LEU A 1 111 ? -20.147 -7.110 -4.594 1.00 89.75 111 LEU A C 1
ATOM 870 O O . LEU A 1 111 ? -19.879 -6.908 -5.800 1.00 89.75 111 LEU A O 1
#

Sequence (111 aa):
GWACPWAFHMNVHGTKGVAHFRITGQQWRDPSKAPEPIRLHVDRDPLGEDAVYDMPEGDMFRDALEDFADCVREDRTPEVDGRVAHENLAVVYAADASSRLGQTVAVGEYL

Radius of gyration: 18.53 Å; chains: 1; bounding box: 43×34×48 Å

pLDDT: mean 93.72, std 4.27, range [77.75, 98.38]